Protein AF-C5KI88-F1 (afdb_monomer_lite)

pLDDT: mean 73.85, std 13.36, range [41.59, 95.0]

Radius of gyration: 27.47 Å; chains: 1; bounding box: 45×28×92 Å

InterPro domains:
  IPR013525 ABC-2 type transporter, transmembrane domain [PF01061] (1-46)

Sequence (119 aa):
MPLILVPQMIFSGLFTPISEIPVWLRWLQYLSFLKYTGSLAYFNEFGFDMTLLNEANDIHADLVGLYIGVLLAMLIILRILATVILKRKARAVSPQNLDCHSSLVTVTKQTLCSTTMVW

Foldseek 3Di:
DCPVVVVLVVLLCPVPQLVPDDPVCSVVSLLRLSVLVVLLVCCVPVNPPPVVVCVVRVRDPVCNVVSVVSSVVSVVVVVVVVVVVVVVVCVVVPVVVVVVVVVVVVVVVVVVVVVVVPD

Organism: Perkinsus marinus (strain ATCC 50983 / TXsc) (NCBI:txid423536)

Structure (mmCIF, N/CA/C/O backbone):
data_AF-C5KI88-F1
#
_entry.id   AF-C5KI88-F1
#
loop_
_atom_site.group_PDB
_atom_site.id
_atom_site.type_symbol
_atom_site.label_atom_id
_atom_site.label_alt_id
_atom_site.label_comp_id
_atom_site.label_asym_id
_atom_site.label_entity_id
_atom_site.label_seq_id
_atom_site.pdbx_PDB_ins_code
_atom_site.Cartn_x
_atom_site.Cartn_y
_atom_site.Cartn_z
_atom_site.occupancy
_atom_site.B_iso_or_equiv
_atom_site.auth_seq_id
_atom_site.auth_comp_id
_atom_site.auth_asym_id
_atom_site.auth_atom_id
_atom_site.pdbx_PDB_model_num
ATOM 1 N N . MET A 1 1 ? -2.340 -17.881 12.336 1.00 60.91 1 MET A N 1
ATOM 2 C CA . MET A 1 1 ? -1.276 -16.859 12.224 1.00 60.91 1 MET A CA 1
ATOM 3 C C . MET A 1 1 ? -0.434 -16.909 10.930 1.00 60.91 1 MET A C 1
ATOM 5 O O . MET A 1 1 ? 0.260 -15.928 10.724 1.00 60.91 1 MET A O 1
ATOM 9 N N . PRO A 1 2 ? -0.539 -17.891 9.998 1.00 71.38 2 PRO A N 1
ATOM 10 C CA . PRO A 1 2 ? 0.017 -17.729 8.634 1.00 71.38 2 PRO A CA 1
ATOM 11 C C . PRO A 1 2 ? -1.042 -17.448 7.550 1.00 71.38 2 PRO A C 1
ATOM 13 O O . PRO A 1 2 ? -0.719 -16.970 6.468 1.00 71.38 2 PRO A O 1
ATOM 16 N N . LEU A 1 3 ? -2.322 -17.701 7.846 1.00 80.75 3 LEU A N 1
ATOM 17 C CA . LEU A 1 3 ? -3.400 -17.674 6.851 1.00 80.75 3 LEU A CA 1
ATOM 18 C C . LEU A 1 3 ? -3.629 -16.294 6.209 1.00 80.75 3 LEU A C 1
ATOM 20 O O . LEU A 1 3 ? -4.166 -16.220 5.115 1.00 80.75 3 LEU A O 1
ATOM 24 N N . ILE A 1 4 ? -3.204 -15.209 6.868 1.00 79.88 4 ILE A N 1
ATOM 25 C CA . ILE A 1 4 ? -3.358 -13.832 6.367 1.00 79.88 4 ILE A CA 1
ATOM 26 C C . ILE A 1 4 ? -2.242 -13.447 5.383 1.00 79.88 4 ILE A C 1
ATOM 28 O O . ILE A 1 4 ? -2.407 -12.527 4.588 1.00 79.88 4 ILE A O 1
ATOM 32 N N . LEU A 1 5 ? -1.110 -14.159 5.429 1.00 80.19 5 LEU A N 1
ATOM 33 C CA . LEU A 1 5 ? 0.055 -13.884 4.589 1.00 80.19 5 LEU A CA 1
ATOM 34 C C . LEU A 1 5 ? -0.131 -14.444 3.174 1.00 80.19 5 LEU A C 1
ATOM 36 O O . LEU A 1 5 ? 0.326 -13.855 2.202 1.00 80.19 5 LEU A O 1
ATOM 40 N N . VAL A 1 6 ? -0.848 -15.565 3.062 1.00 84.75 6 VAL A N 1
ATOM 41 C CA . VAL A 1 6 ? -1.164 -16.222 1.786 1.00 84.75 6 VAL A CA 1
ATOM 42 C C . VAL A 1 6 ? -1.915 -15.285 0.829 1.00 84.75 6 VAL A C 1
ATOM 44 O O . VAL A 1 6 ? -1.415 -15.060 -0.273 1.00 84.75 6 VAL A O 1
ATOM 47 N N . PRO A 1 7 ? -3.050 -14.663 1.213 1.00 79.81 7 PRO A N 1
ATOM 48 C CA . PRO A 1 7 ? -3.716 -13.709 0.334 1.00 79.81 7 PRO A CA 1
ATOM 49 C C . PRO A 1 7 ? -2.848 -12.469 0.072 1.00 79.81 7 PRO A C 1
ATOM 51 O O . PRO A 1 7 ? -2.816 -11.993 -1.057 1.00 79.81 7 PRO A O 1
ATOM 54 N N . GLN A 1 8 ? -2.077 -11.981 1.055 1.00 85.38 8 GLN A N 1
ATOM 55 C CA . GLN A 1 8 ? -1.137 -10.863 0.854 1.00 85.38 8 GLN A CA 1
ATOM 56 C C . GLN A 1 8 ? -0.115 -11.137 -0.265 1.00 85.38 8 GLN A C 1
ATOM 58 O O . GLN A 1 8 ? 0.152 -10.242 -1.068 1.00 85.38 8 GLN A O 1
ATOM 63 N N . MET A 1 9 ? 0.411 -12.365 -0.347 1.00 83.31 9 MET A N 1
ATOM 64 C CA . MET A 1 9 ? 1.367 -12.783 -1.379 1.00 83.31 9 MET A CA 1
ATOM 65 C C . MET A 1 9 ? 0.717 -12.903 -2.760 1.00 83.31 9 MET A C 1
ATOM 67 O O . MET A 1 9 ? 1.283 -12.417 -3.735 1.00 83.31 9 MET A O 1
ATOM 71 N N . ILE A 1 10 ? -0.482 -13.483 -2.857 1.00 83.38 10 ILE A N 1
ATOM 72 C CA . ILE A 1 10 ? -1.196 -13.632 -4.139 1.00 83.38 10 ILE A CA 1
ATOM 73 C C . ILE A 1 10 ? -1.576 -12.258 -4.713 1.00 83.38 10 ILE A C 1
ATOM 75 O O . ILE A 1 10 ? -1.358 -11.994 -5.891 1.00 83.38 10 ILE A O 1
ATOM 79 N N . PHE A 1 11 ? -2.061 -11.341 -3.870 1.00 79.81 11 PHE A N 1
ATOM 80 C CA . PHE A 1 11 ? -2.441 -9.984 -4.287 1.00 79.81 11 PHE A CA 1
ATOM 81 C C . PHE A 1 11 ? -1.262 -9.018 -4.454 1.00 79.81 11 PHE A C 1
ATOM 83 O O . PHE A 1 11 ? -1.473 -7.856 -4.796 1.00 79.81 11 PHE A O 1
ATOM 90 N N . SER A 1 12 ? -0.025 -9.467 -4.224 1.00 79.88 12 SER A N 1
ATOM 91 C CA . SER A 1 12 ? 1.162 -8.631 -4.434 1.00 79.88 12 SER A CA 1
ATOM 92 C C . SER A 1 12 ? 1.471 -8.374 -5.914 1.00 79.88 12 SER A C 1
ATOM 94 O O . SER A 1 12 ? 2.244 -7.473 -6.220 1.00 79.88 12 SER A O 1
ATOM 96 N N . GLY A 1 13 ? 0.873 -9.148 -6.828 1.00 75.38 13 GLY A N 1
ATOM 97 C CA . GLY A 1 13 ? 1.194 -9.114 -8.258 1.00 75.38 13 GLY A CA 1
ATOM 98 C C . GLY A 1 13 ? 2.466 -9.886 -8.626 1.00 75.38 13 GLY A C 1
ATOM 99 O O . GLY A 1 13 ? 2.825 -9.924 -9.794 1.00 75.38 13 GLY A O 1
ATOM 100 N N . LEU A 1 14 ? 3.127 -10.533 -7.653 1.00 74.50 14 LEU A N 1
ATOM 101 C CA . LEU A 1 14 ? 4.353 -11.311 -7.875 1.00 74.50 14 LEU A CA 1
ATOM 102 C C . LEU A 1 14 ? 4.103 -12.624 -8.644 1.00 74.50 14 LEU A C 1
ATOM 104 O O . LEU A 1 14 ? 4.962 -13.066 -9.397 1.00 74.50 14 LEU A O 1
ATOM 108 N N . PHE A 1 15 ? 2.942 -13.260 -8.443 1.00 75.00 15 PHE A N 1
ATOM 109 C CA . PHE A 1 15 ? 2.604 -14.563 -9.045 1.00 75.00 15 PHE A CA 1
ATOM 110 C C . PHE A 1 15 ? 1.603 -14.476 -10.203 1.00 75.00 15 PHE A C 1
ATOM 112 O O . PHE A 1 15 ? 1.508 -15.406 -10.999 1.00 75.00 15 PHE A O 1
ATOM 119 N N . THR A 1 16 ? 0.827 -13.395 -10.288 1.00 71.56 16 THR A N 1
ATOM 120 C CA . THR A 1 16 ? -0.196 -13.208 -11.323 1.00 71.56 16 THR A CA 1
ATOM 121 C C . THR A 1 16 ? -0.201 -11.743 -11.746 1.00 71.56 16 THR A C 1
ATOM 123 O O . THR A 1 16 ? -0.304 -10.877 -10.869 1.00 71.56 16 THR A O 1
ATOM 126 N N . PRO A 1 17 ? -0.095 -11.447 -13.054 1.00 71.75 17 PRO A N 1
ATOM 127 C CA . PRO A 1 17 ? -0.129 -10.077 -13.539 1.00 71.75 17 PRO A CA 1
ATOM 128 C C . PRO A 1 17 ? -1.464 -9.410 -13.187 1.00 71.75 17 PRO A C 1
ATOM 130 O O . PRO A 1 17 ? -2.536 -10.015 -13.236 1.00 71.75 17 PRO A O 1
ATOM 133 N N . ILE A 1 18 ? -1.397 -8.127 -12.828 1.00 69.50 18 ILE A N 1
ATOM 134 C CA . ILE A 1 18 ? -2.533 -7.334 -12.323 1.00 69.50 18 ILE A CA 1
ATOM 135 C C . ILE A 1 18 ? -3.676 -7.242 -13.355 1.00 69.50 18 ILE A C 1
ATOM 137 O O . ILE A 1 18 ? -4.848 -7.076 -12.999 1.00 69.50 18 ILE A O 1
ATOM 141 N N . SER A 1 19 ? -3.341 -7.387 -14.638 1.00 73.94 19 SER A N 1
ATOM 142 C CA . SER A 1 19 ? -4.269 -7.395 -15.768 1.00 73.94 19 SER A CA 1
ATOM 143 C C . SER A 1 19 ? -5.240 -8.579 -15.753 1.00 73.94 19 SER A C 1
ATOM 145 O O . SER A 1 19 ? -6.387 -8.406 -16.164 1.00 73.94 19 SER A O 1
ATOM 147 N N . GLU A 1 20 ? -4.836 -9.738 -15.226 1.00 77.00 20 GLU A N 1
ATOM 148 C CA . GLU A 1 20 ? -5.661 -10.956 -15.196 1.00 77.00 20 GLU A CA 1
ATOM 149 C C . GLU A 1 20 ? -6.601 -11.030 -13.982 1.00 77.00 20 GLU A C 1
ATOM 151 O O . GLU A 1 20 ? -7.504 -11.866 -13.928 1.00 77.00 20 GLU A O 1
ATOM 156 N N . ILE A 1 21 ? -6.442 -10.128 -13.006 1.00 80.44 21 ILE A N 1
ATOM 157 C CA . ILE A 1 21 ? -7.287 -10.096 -11.810 1.00 80.44 21 ILE A CA 1
ATOM 158 C C . ILE A 1 21 ? -8.640 -9.445 -12.157 1.00 80.44 21 ILE A C 1
ATOM 160 O O . ILE A 1 21 ? -8.666 -8.299 -12.635 1.00 80.44 21 ILE A O 1
ATOM 164 N N . PRO A 1 22 ? -9.778 -10.114 -11.876 1.00 82.62 22 PRO A N 1
ATOM 165 C CA . PRO A 1 22 ? -11.105 -9.577 -12.158 1.00 82.62 22 PRO A CA 1
ATOM 166 C C . PRO A 1 22 ? -11.352 -8.268 -11.396 1.00 82.62 22 PRO A C 1
ATOM 168 O O . PRO A 1 22 ? -10.957 -8.114 -10.238 1.00 82.62 22 PRO A O 1
ATOM 171 N N . VAL A 1 23 ? -12.056 -7.325 -12.033 1.00 82.62 23 VAL A N 1
ATOM 172 C CA . VAL A 1 23 ? -12.234 -5.931 -11.565 1.00 82.62 23 VAL A CA 1
ATOM 173 C C . VAL A 1 23 ? -12.754 -5.842 -10.122 1.00 82.62 23 VAL A C 1
ATOM 175 O O . VAL A 1 23 ? -12.340 -4.977 -9.355 1.00 82.62 23 VAL A O 1
ATOM 178 N N . TRP A 1 24 ? -13.591 -6.797 -9.718 1.00 84.38 24 TRP A N 1
ATOM 179 C CA . TRP A 1 24 ? -14.203 -6.885 -8.390 1.00 84.38 24 TRP A CA 1
ATOM 180 C C . TRP A 1 24 ? -13.208 -7.217 -7.270 1.00 84.38 24 TRP A C 1
ATOM 182 O O . TRP A 1 24 ? -13.459 -6.891 -6.116 1.00 84.38 24 TRP A O 1
ATOM 192 N N . LEU A 1 25 ? -12.080 -7.858 -7.588 1.00 80.44 25 LEU A N 1
ATOM 193 C CA . LEU A 1 25 ? -11.005 -8.196 -6.644 1.00 80.44 25 LEU A CA 1
ATOM 194 C C . LEU A 1 25 ? -9.814 -7.238 -6.744 1.00 80.44 25 LEU A C 1
ATOM 196 O O . LEU A 1 25 ? -8.954 -7.232 -5.866 1.00 80.44 25 LEU A O 1
ATOM 200 N N . ARG A 1 26 ? -9.788 -6.380 -7.770 1.00 79.69 26 ARG A N 1
ATOM 201 C CA . ARG A 1 26 ? -8.685 -5.454 -8.046 1.00 79.69 26 ARG A CA 1
ATOM 202 C C . ARG A 1 26 ? -8.430 -4.469 -6.907 1.00 79.69 26 ARG A C 1
ATOM 204 O O . ARG A 1 26 ? -7.287 -4.144 -6.630 1.00 79.69 26 ARG A O 1
ATOM 211 N N . TRP A 1 27 ? -9.462 -4.041 -6.182 1.00 81.69 27 TRP A N 1
ATOM 212 C CA . TRP A 1 27 ? -9.303 -3.163 -5.014 1.00 81.69 27 TRP A CA 1
ATOM 213 C C . TRP A 1 27 ? -8.478 -3.792 -3.876 1.00 81.69 27 TRP A C 1
ATOM 215 O O . TRP A 1 27 ? -7.766 -3.087 -3.162 1.00 81.69 27 TRP A O 1
ATOM 225 N N . LEU A 1 28 ? -8.524 -5.119 -3.729 1.00 80.38 28 LEU A N 1
ATOM 226 C CA . LEU A 1 28 ? -7.834 -5.833 -2.657 1.00 80.38 28 LEU A CA 1
ATOM 227 C C . LEU A 1 28 ? -6.310 -5.835 -2.852 1.00 80.38 28 LEU A C 1
ATOM 229 O O . LEU A 1 28 ? -5.561 -5.956 -1.884 1.00 80.38 28 LEU A O 1
ATOM 233 N N . GLN A 1 29 ? -5.844 -5.602 -4.083 1.00 76.88 29 GLN A N 1
ATOM 234 C CA . GLN A 1 29 ? -4.425 -5.423 -4.394 1.00 76.88 29 GLN A CA 1
ATOM 235 C C . GLN A 1 29 ? -3.821 -4.204 -3.679 1.00 76.88 29 GLN A C 1
ATOM 237 O O . GLN A 1 29 ? -2.645 -4.214 -3.328 1.00 76.88 29 GLN A O 1
ATOM 242 N N . TYR A 1 30 ? -4.621 -3.158 -3.432 1.00 78.44 30 TYR A N 1
ATOM 243 C CA . TYR A 1 30 ? -4.165 -1.943 -2.753 1.00 78.44 30 TYR A CA 1
ATOM 244 C C . TYR A 1 30 ? -4.028 -2.144 -1.237 1.00 78.44 30 TYR A C 1
ATOM 246 O O . TYR A 1 30 ? -3.420 -1.328 -0.555 1.00 78.44 30 TYR A O 1
ATOM 254 N N . LEU A 1 31 ? -4.557 -3.248 -0.700 1.00 82.06 31 LEU A N 1
ATOM 255 C CA . LEU A 1 31 ? -4.389 -3.635 0.701 1.00 82.06 31 LEU A CA 1
ATOM 256 C C . LEU A 1 31 ? -3.081 -4.420 0.935 1.00 82.06 31 LEU A C 1
ATOM 258 O O . LEU A 1 31 ? -2.651 -4.601 2.077 1.00 82.06 31 LEU A O 1
ATOM 262 N N . SER A 1 32 ? -2.439 -4.916 -0.128 1.00 84.25 32 SER A N 1
ATOM 263 C CA . SER A 1 32 ? -1.177 -5.654 -0.027 1.00 84.25 32 SER A CA 1
ATOM 264 C C . SER A 1 32 ? 0.003 -4.690 0.070 1.00 84.25 32 SER A C 1
ATOM 266 O O . SER A 1 32 ? 0.296 -3.965 -0.880 1.00 84.25 32 SER A O 1
ATOM 268 N N . PHE A 1 33 ? 0.724 -4.686 1.201 1.00 83.75 33 PHE A N 1
ATOM 269 C CA . PHE A 1 33 ? 1.932 -3.849 1.315 1.00 83.75 33 PHE A CA 1
ATOM 270 C C . PHE A 1 33 ? 3.032 -4.369 0.389 1.00 83.75 33 PHE A C 1
ATOM 272 O O . PHE A 1 33 ? 3.796 -3.583 -0.162 1.00 83.75 33 PHE A O 1
ATOM 279 N N . LEU A 1 34 ? 3.058 -5.688 0.174 1.00 84.50 34 LEU A N 1
ATOM 280 C CA . LEU A 1 34 ? 4.011 -6.376 -0.688 1.00 84.50 34 LEU A CA 1
ATOM 281 C C . LEU A 1 34 ? 3.979 -5.855 -2.127 1.00 84.50 34 LEU A C 1
ATOM 283 O O . LEU A 1 34 ? 5.041 -5.731 -2.727 1.00 84.50 34 LEU A O 1
ATOM 287 N N . LYS A 1 35 ? 2.806 -5.478 -2.654 1.00 84.88 35 LYS A N 1
ATOM 288 C CA . LYS A 1 35 ? 2.684 -4.864 -3.989 1.00 84.88 35 LYS A CA 1
ATOM 289 C C . LYS A 1 35 ? 3.509 -3.576 -4.092 1.00 84.88 35 LYS A C 1
ATOM 291 O O . LYS A 1 35 ? 4.283 -3.388 -5.032 1.00 84.88 35 LYS A O 1
ATOM 296 N N . TYR A 1 36 ? 3.372 -2.696 -3.101 1.00 85.88 36 TYR A N 1
ATOM 297 C CA . TYR A 1 36 ? 4.095 -1.423 -3.061 1.00 85.88 36 TYR A CA 1
ATOM 298 C C . TYR A 1 36 ? 5.581 -1.612 -2.755 1.00 85.88 36 TYR A C 1
ATOM 300 O O . TYR A 1 36 ? 6.421 -0.965 -3.372 1.00 85.88 36 TYR A O 1
ATOM 308 N N . THR A 1 37 ? 5.919 -2.527 -1.843 1.00 85.56 37 THR A N 1
ATOM 309 C CA . THR A 1 37 ? 7.315 -2.842 -1.514 1.00 85.56 37 THR A CA 1
ATOM 310 C C . THR A 1 37 ? 8.052 -3.466 -2.694 1.00 85.56 37 THR A C 1
ATOM 312 O O . THR A 1 37 ? 9.177 -3.065 -2.957 1.00 85.56 37 THR A O 1
ATOM 315 N N . GLY A 1 38 ? 7.436 -4.399 -3.425 1.00 83.62 38 GLY A N 1
ATOM 316 C CA . GLY A 1 38 ? 8.039 -5.018 -4.609 1.00 83.62 38 GLY A CA 1
ATOM 317 C C . GLY A 1 38 ? 8.324 -3.996 -5.708 1.00 83.62 38 GLY A C 1
ATOM 318 O O . GLY A 1 38 ? 9.422 -3.973 -6.253 1.00 83.62 38 GLY A O 1
ATOM 319 N N . SER A 1 39 ? 7.380 -3.080 -5.944 1.00 80.06 39 SER A N 1
ATOM 320 C CA . SER A 1 39 ? 7.560 -1.973 -6.895 1.00 80.06 39 SER A CA 1
ATOM 321 C C . SER A 1 39 ? 8.703 -1.035 -6.475 1.00 80.06 39 SER A C 1
ATOM 323 O O . SER A 1 39 ? 9.490 -0.597 -7.306 1.00 80.06 39 SER A O 1
ATOM 325 N N . LEU A 1 40 ? 8.833 -0.750 -5.175 1.00 84.69 40 LEU A N 1
ATOM 326 C CA . LEU A 1 40 ? 9.901 0.103 -4.644 1.00 84.69 40 LEU A CA 1
ATOM 327 C C . LEU A 1 40 ? 11.276 -0.583 -4.666 1.00 84.69 40 LEU A C 1
ATOM 329 O O . LEU A 1 40 ? 12.267 0.048 -5.017 1.00 84.69 40 LEU A O 1
ATOM 333 N N . ALA A 1 41 ? 11.338 -1.868 -4.311 1.00 84.62 41 ALA A N 1
ATOM 334 C CA . ALA A 1 41 ? 12.560 -2.668 -4.365 1.00 84.62 41 ALA A CA 1
ATOM 335 C C . ALA A 1 41 ? 13.068 -2.803 -5.805 1.00 84.62 41 ALA A C 1
ATOM 337 O O . ALA A 1 41 ? 14.269 -2.720 -6.044 1.00 84.62 41 ALA A O 1
ATOM 338 N N . TYR A 1 42 ? 12.147 -2.929 -6.761 1.00 79.62 42 TYR A N 1
ATOM 339 C CA . TYR A 1 42 ? 12.463 -2.904 -8.181 1.00 79.62 42 TYR A CA 1
ATOM 340 C C . TYR A 1 42 ? 13.128 -1.581 -8.594 1.00 79.62 42 TYR A C 1
ATOM 342 O O . TYR A 1 42 ? 14.202 -1.604 -9.188 1.00 79.62 42 TYR A O 1
ATOM 350 N N . PHE A 1 43 ? 12.570 -0.427 -8.210 1.00 80.31 43 PHE A N 1
ATOM 351 C CA . PHE A 1 43 ? 13.214 0.869 -8.474 1.00 80.31 43 PHE A CA 1
ATOM 352 C C . PHE A 1 43 ? 14.566 1.033 -7.780 1.00 80.31 43 PHE A C 1
ATOM 354 O O . PHE A 1 43 ? 15.463 1.664 -8.334 1.00 80.31 43 PHE A O 1
ATOM 361 N N . ASN A 1 44 ? 14.715 0.483 -6.575 1.00 84.31 44 ASN A N 1
ATOM 362 C CA . ASN A 1 44 ? 15.975 0.537 -5.843 1.00 84.31 44 ASN A CA 1
ATOM 363 C C . ASN A 1 44 ? 17.094 -0.238 -6.556 1.00 84.31 44 ASN A C 1
ATOM 365 O O . ASN A 1 44 ? 18.243 0.184 -6.499 1.00 84.31 44 ASN A O 1
ATOM 369 N N . GLU A 1 45 ? 16.764 -1.356 -7.205 1.00 82.56 45 GLU A N 1
ATOM 370 C CA . GLU A 1 45 ? 17.741 -2.214 -7.882 1.00 82.56 45 GLU A CA 1
ATOM 371 C C . GLU A 1 45 ? 18.021 -1.768 -9.324 1.00 82.56 45 GLU A C 1
ATOM 373 O O . GLU A 1 45 ? 19.172 -1.668 -9.738 1.00 82.56 45 GLU A O 1
ATOM 378 N N . PHE A 1 46 ? 16.972 -1.476 -10.096 1.00 80.50 46 PHE A N 1
ATOM 379 C CA . PHE A 1 46 ? 17.079 -1.212 -11.537 1.00 80.50 46 PHE A CA 1
ATOM 380 C C . PHE A 1 46 ? 17.148 0.279 -11.892 1.00 80.50 46 PHE A C 1
ATOM 382 O O . PHE A 1 46 ? 17.379 0.630 -13.050 1.00 80.50 46 PHE A O 1
ATOM 389 N N . GLY A 1 47 ? 16.972 1.165 -10.910 1.00 72.88 47 GLY A N 1
ATOM 390 C CA . GLY A 1 47 ? 16.947 2.607 -11.122 1.00 72.88 47 GLY A CA 1
ATOM 391 C C . GLY A 1 47 ? 15.740 3.079 -11.941 1.00 72.88 47 GLY A C 1
ATOM 392 O O . GLY A 1 47 ? 14.833 2.323 -12.288 1.00 72.88 47 GLY A O 1
ATOM 393 N N . PHE A 1 48 ? 15.714 4.376 -12.244 1.00 73.06 48 PHE A N 1
ATOM 394 C CA . PHE A 1 48 ? 14.601 5.019 -12.956 1.00 73.06 48 PHE A CA 1
ATOM 395 C C . PHE A 1 48 ? 14.690 4.909 -14.489 1.00 73.06 48 PHE A C 1
ATOM 397 O O . PHE A 1 48 ? 13.755 5.303 -15.180 1.00 73.06 48 PHE A O 1
ATOM 404 N N . ASP A 1 49 ? 15.795 4.376 -15.018 1.00 71.00 49 ASP A N 1
ATOM 405 C CA . ASP A 1 49 ? 16.163 4.459 -16.441 1.00 71.00 49 ASP A CA 1
ATOM 406 C C . ASP A 1 49 ? 15.501 3.368 -17.315 1.00 71.00 49 ASP A C 1
ATOM 408 O O . ASP A 1 49 ? 15.456 3.450 -18.540 1.00 71.00 49 ASP A O 1
ATOM 412 N N . MET A 1 50 ? 14.920 2.336 -16.692 1.00 68.69 50 MET A N 1
ATOM 413 C CA . MET A 1 50 ? 14.347 1.175 -17.387 1.00 68.69 50 MET A CA 1
ATOM 414 C C . MET A 1 50 ? 12.877 1.391 -17.784 1.00 68.69 50 MET A C 1
ATOM 416 O O . MET A 1 50 ? 11.968 0.721 -17.289 1.00 68.69 50 MET A O 1
ATOM 420 N N . THR A 1 51 ? 12.637 2.324 -18.708 1.00 71.19 51 THR A N 1
ATOM 421 C CA . THR A 1 51 ? 11.291 2.720 -19.174 1.00 71.19 51 THR A CA 1
ATOM 422 C C . THR A 1 51 ? 10.501 1.581 -19.828 1.00 71.19 51 THR A C 1
ATOM 424 O O . THR A 1 51 ? 9.312 1.442 -19.557 1.00 71.19 51 THR A O 1
ATOM 427 N N . LEU A 1 52 ? 11.162 0.713 -20.602 1.00 71.88 52 LEU A N 1
ATOM 428 C CA . LEU A 1 52 ? 10.533 -0.426 -21.291 1.00 71.88 52 LEU A CA 1
ATOM 429 C C . LEU A 1 52 ? 9.949 -1.443 -20.292 1.00 71.88 52 LEU A C 1
ATOM 431 O O . LEU A 1 52 ? 8.839 -1.944 -20.459 1.00 71.88 52 LEU A O 1
ATOM 435 N N . LEU A 1 53 ? 10.672 -1.713 -19.205 1.00 68.19 53 LEU A N 1
ATOM 436 C CA . LEU A 1 53 ? 10.218 -2.637 -18.164 1.00 68.19 53 LEU A CA 1
ATOM 437 C C . LEU A 1 53 ? 9.184 -1.995 -17.227 1.00 68.19 53 LEU A C 1
ATOM 439 O O . LEU A 1 53 ? 8.311 -2.693 -16.713 1.00 68.19 53 LEU A O 1
ATOM 443 N N . ASN A 1 54 ? 9.254 -0.675 -17.031 1.00 69.12 54 ASN A N 1
ATOM 444 C CA . ASN A 1 54 ? 8.252 0.083 -16.279 1.00 69.12 54 ASN A CA 1
ATOM 445 C C . ASN A 1 54 ? 6.896 0.098 -16.994 1.00 69.12 54 ASN A C 1
ATOM 447 O O . ASN A 1 54 ? 5.866 -0.040 -16.339 1.00 69.12 54 ASN A O 1
ATOM 451 N N . GLU A 1 55 ? 6.898 0.217 -18.323 1.00 70.62 55 GLU A N 1
ATOM 452 C CA . GLU A 1 55 ? 5.690 0.137 -19.148 1.00 70.62 55 GLU A CA 1
ATOM 453 C C . GLU A 1 55 ? 5.110 -1.284 -19.156 1.00 70.62 55 GLU A C 1
ATOM 455 O O . GLU A 1 55 ? 3.905 -1.464 -18.999 1.00 70.62 55 GLU A O 1
ATOM 460 N N . ALA A 1 56 ? 5.968 -2.307 -19.226 1.00 69.19 56 ALA A N 1
ATOM 461 C CA . ALA A 1 56 ? 5.535 -3.702 -19.161 1.00 69.19 56 ALA A CA 1
ATOM 462 C C . ALA A 1 56 ? 4.927 -4.099 -17.798 1.00 69.19 56 ALA A C 1
ATOM 464 O O . ALA A 1 56 ? 4.055 -4.965 -17.753 1.00 69.19 56 ALA A O 1
ATOM 465 N N . ASN A 1 57 ? 5.370 -3.480 -16.697 1.00 65.50 57 ASN A N 1
ATOM 466 C CA . ASN A 1 57 ? 4.909 -3.791 -15.337 1.00 65.50 57 ASN A CA 1
ATOM 467 C C . ASN A 1 57 ? 3.940 -2.752 -14.733 1.00 65.50 57 ASN A C 1
ATOM 469 O O . ASN A 1 57 ? 3.601 -2.874 -13.554 1.00 65.50 57 ASN A O 1
ATOM 473 N N . ASP A 1 58 ? 3.475 -1.758 -15.503 1.00 69.62 58 ASP A N 1
ATOM 474 C CA . ASP A 1 58 ? 2.566 -0.686 -15.043 1.00 69.62 58 ASP A CA 1
ATOM 475 C C . ASP A 1 58 ? 3.101 0.069 -13.801 1.00 69.62 58 ASP A C 1
ATOM 477 O O . ASP A 1 58 ? 2.377 0.377 -12.851 1.00 69.62 58 ASP A O 1
ATOM 481 N N . ILE A 1 59 ? 4.417 0.326 -13.764 1.00 71.44 59 ILE A N 1
ATOM 482 C CA . ILE A 1 59 ? 5.088 0.958 -12.620 1.00 71.44 59 ILE A CA 1
ATOM 483 C C . ILE A 1 59 ? 5.502 2.392 -12.967 1.00 71.44 59 ILE A C 1
ATOM 485 O O . ILE A 1 59 ? 6.511 2.638 -13.625 1.00 71.44 59 ILE A O 1
ATOM 489 N N . HIS A 1 60 ? 4.748 3.374 -12.467 1.00 70.12 60 HIS A N 1
ATOM 490 C CA . HIS A 1 60 ? 5.064 4.792 -12.669 1.00 70.12 60 HIS A CA 1
ATOM 491 C C . HIS A 1 60 ? 6.154 5.308 -11.711 1.00 70.12 60 HIS A C 1
ATOM 493 O O . HIS A 1 60 ? 5.950 5.367 -10.497 1.00 70.12 60 HIS A O 1
ATOM 499 N N . ALA A 1 61 ? 7.286 5.738 -12.279 1.00 67.19 61 ALA A N 1
ATOM 500 C CA . ALA A 1 61 ? 8.440 6.312 -11.574 1.00 67.19 61 ALA A CA 1
ATOM 501 C C . ALA A 1 61 ? 8.146 7.652 -10.872 1.00 67.19 61 ALA A C 1
ATOM 503 O O . ALA A 1 61 ? 8.670 7.922 -9.794 1.00 67.19 61 ALA A O 1
ATOM 504 N N . ASP A 1 62 ? 7.269 8.472 -11.448 1.00 70.38 62 ASP A N 1
ATOM 505 C CA . ASP A 1 62 ? 6.937 9.810 -10.932 1.00 70.38 62 ASP A CA 1
ATOM 506 C C . ASP A 1 62 ? 6.110 9.748 -9.624 1.00 70.38 62 ASP A C 1
ATOM 508 O O . ASP A 1 62 ? 6.044 10.686 -8.834 1.00 70.38 62 ASP A O 1
ATOM 512 N N . LEU A 1 63 ? 5.510 8.586 -9.336 1.00 77.00 63 LEU A N 1
ATOM 513 C CA . LEU A 1 63 ? 4.658 8.355 -8.165 1.00 77.00 63 LEU A CA 1
ATOM 514 C C . LEU A 1 63 ? 5.360 7.572 -7.044 1.00 77.00 63 LEU A C 1
ATOM 516 O O . LEU A 1 63 ? 4.711 7.166 -6.077 1.00 77.00 63 LEU A O 1
ATOM 520 N N . VAL A 1 64 ? 6.683 7.383 -7.103 1.00 80.44 64 VAL A N 1
ATOM 521 C CA . VAL A 1 64 ? 7.422 6.618 -6.078 1.00 80.44 64 VAL A CA 1
ATOM 522 C C . VAL A 1 64 ? 7.251 7.207 -4.674 1.00 80.44 64 VAL A C 1
ATOM 524 O O . VAL A 1 64 ? 7.066 6.462 -3.707 1.00 80.44 64 VAL A O 1
ATOM 527 N N . GLY A 1 65 ? 7.200 8.537 -4.553 1.00 83.38 65 GLY A N 1
ATOM 528 C CA . GLY A 1 65 ? 6.896 9.203 -3.282 1.00 83.38 65 GLY A CA 1
ATOM 529 C C . GLY A 1 65 ? 5.506 8.850 -2.736 1.00 83.38 65 GLY A C 1
ATOM 530 O O . GLY A 1 65 ? 5.342 8.642 -1.531 1.00 83.38 65 GLY A O 1
ATOM 531 N N . LEU A 1 66 ? 4.515 8.698 -3.618 1.00 84.19 66 LEU A N 1
ATOM 532 C CA . LEU A 1 66 ? 3.161 8.285 -3.250 1.00 84.19 66 LEU A CA 1
ATOM 533 C C . LEU A 1 66 ? 3.142 6.830 -2.765 1.00 84.19 66 LEU A C 1
ATOM 535 O O . LEU A 1 66 ? 2.484 6.536 -1.768 1.00 84.19 66 LEU A O 1
ATOM 539 N N . TYR A 1 67 ? 3.913 5.932 -3.388 1.00 83.31 67 TYR A N 1
ATOM 540 C CA . TYR A 1 67 ? 4.036 4.543 -2.928 1.00 83.31 67 TYR A CA 1
ATOM 541 C C . TYR A 1 67 ? 4.628 4.441 -1.519 1.00 83.31 67 TYR A C 1
ATOM 543 O O . TYR A 1 67 ? 4.096 3.7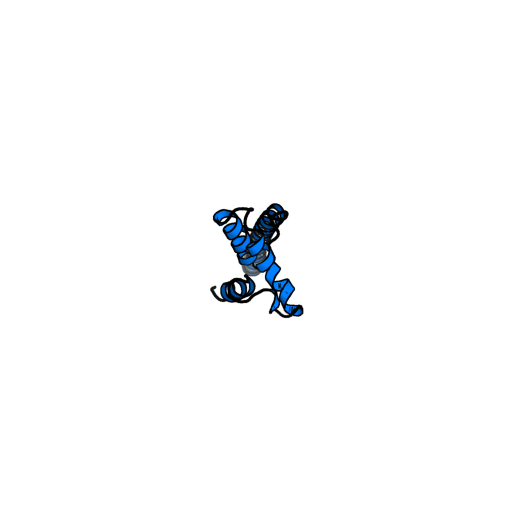05 -0.685 1.00 83.31 67 TYR A O 1
ATOM 551 N N . ILE A 1 68 ? 5.673 5.217 -1.220 1.00 87.25 68 ILE A N 1
ATOM 552 C CA . ILE A 1 68 ? 6.266 5.281 0.125 1.00 87.25 68 ILE A CA 1
ATOM 553 C C . ILE A 1 68 ? 5.250 5.836 1.135 1.00 87.25 68 ILE A C 1
ATOM 555 O O . ILE A 1 68 ? 5.085 5.275 2.222 1.00 87.25 68 ILE A O 1
ATOM 559 N N . GLY A 1 69 ? 4.525 6.897 0.768 1.00 90.38 69 GLY A N 1
ATOM 560 C CA . GLY A 1 69 ? 3.490 7.497 1.611 1.00 90.38 69 GLY A CA 1
ATOM 561 C C . GLY A 1 69 ? 2.363 6.521 1.962 1.00 90.38 69 GLY A C 1
ATOM 562 O O . GLY A 1 69 ? 1.998 6.392 3.131 1.00 90.38 69 GLY A O 1
ATOM 563 N N . VAL A 1 70 ? 1.851 5.779 0.975 1.00 88.06 70 VAL A N 1
ATOM 564 C CA . VAL A 1 70 ? 0.808 4.758 1.181 1.00 88.06 70 VAL A CA 1
ATOM 565 C C . VAL A 1 70 ? 1.313 3.619 2.068 1.00 88.06 70 VAL A C 1
ATOM 567 O O . VAL A 1 70 ? 0.588 3.167 2.956 1.00 88.06 70 VAL A O 1
ATOM 570 N N . LEU A 1 71 ? 2.563 3.186 1.891 1.00 87.94 71 LEU A N 1
ATOM 571 C CA . LEU A 1 71 ? 3.167 2.131 2.706 1.00 87.94 71 LEU A CA 1
ATOM 572 C C . LEU A 1 71 ? 3.257 2.546 4.183 1.00 87.94 71 LEU A C 1
ATOM 574 O O . LEU A 1 71 ? 2.853 1.784 5.068 1.00 87.94 71 LEU A O 1
ATOM 578 N N . LEU A 1 72 ? 3.707 3.774 4.458 1.00 91.19 72 LEU A N 1
ATOM 579 C CA . LEU A 1 72 ? 3.737 4.326 5.815 1.00 91.19 72 LEU A CA 1
ATOM 580 C C . LEU A 1 72 ? 2.331 4.474 6.404 1.00 91.19 72 LEU A C 1
ATOM 582 O O . LEU A 1 72 ? 2.097 4.062 7.542 1.00 91.19 72 LEU A O 1
ATOM 586 N N . ALA A 1 73 ? 1.383 5.004 5.628 1.00 90.94 73 ALA A N 1
ATOM 587 C CA . ALA A 1 73 ? -0.004 5.148 6.058 1.00 90.94 73 ALA A CA 1
ATOM 588 C C . ALA A 1 73 ? -0.616 3.792 6.444 1.00 90.94 73 ALA A C 1
ATOM 590 O O . ALA A 1 73 ? -1.222 3.661 7.509 1.00 90.94 73 ALA A O 1
ATOM 591 N N . MET A 1 74 ? -0.397 2.753 5.636 1.00 86.69 74 MET A N 1
ATOM 592 C CA . MET A 1 74 ? -0.909 1.413 5.911 1.00 86.69 74 MET A CA 1
ATOM 593 C C . MET A 1 74 ? -0.286 0.786 7.165 1.00 86.69 74 MET A C 1
ATOM 595 O O . MET A 1 74 ? -0.993 0.150 7.951 1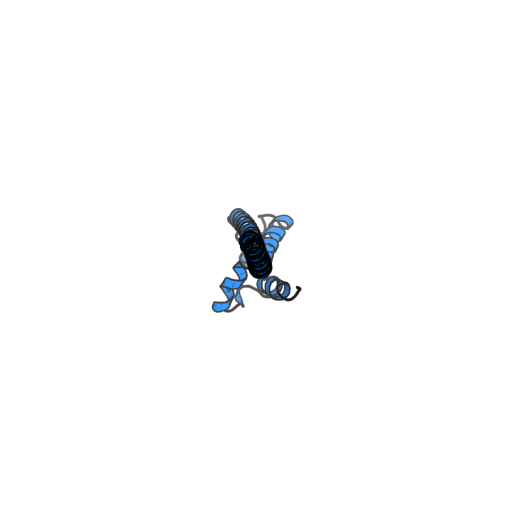.00 86.69 74 MET A O 1
ATOM 599 N N . LEU A 1 75 ? 1.009 1.007 7.412 1.00 88.75 75 LEU A N 1
ATOM 600 C CA . LEU A 1 75 ? 1.678 0.540 8.629 1.00 88.75 75 LEU A CA 1
ATOM 601 C C . LEU A 1 75 ? 1.108 1.216 9.882 1.00 88.75 75 LEU A C 1
ATOM 603 O O . LEU A 1 75 ? 0.858 0.548 10.889 1.00 88.75 75 LEU A O 1
ATOM 607 N N . ILE A 1 76 ? 0.852 2.522 9.811 1.00 93.38 76 ILE A N 1
ATOM 608 C CA . ILE A 1 76 ? 0.222 3.280 10.897 1.00 93.38 76 ILE A CA 1
ATOM 609 C C . ILE A 1 76 ? -1.188 2.742 11.166 1.00 93.38 76 ILE A C 1
ATOM 611 O O . ILE A 1 76 ? -1.523 2.447 12.315 1.00 93.38 76 ILE A O 1
ATOM 615 N N . ILE A 1 77 ? -1.992 2.531 10.120 1.00 91.69 77 ILE A N 1
ATOM 616 C CA . ILE A 1 77 ? -3.351 1.984 10.236 1.00 91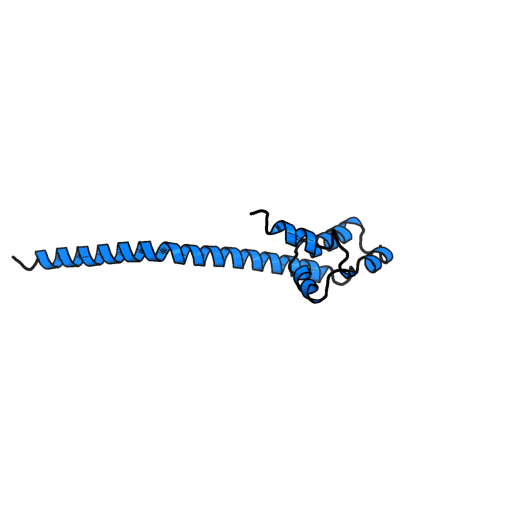.69 77 ILE A CA 1
ATOM 617 C C . ILE A 1 77 ? -3.331 0.603 10.901 1.00 91.69 77 ILE A C 1
ATOM 619 O O . ILE A 1 77 ? -4.087 0.373 11.846 1.00 91.69 77 ILE A O 1
ATOM 623 N N . LEU A 1 78 ? -2.440 -0.299 10.477 1.00 87.44 78 LEU A N 1
ATOM 624 C CA . LEU A 1 78 ? -2.304 -1.629 11.078 1.00 87.44 78 LEU A CA 1
ATOM 625 C C . LEU A 1 78 ? -1.967 -1.544 12.574 1.00 87.44 78 LEU A C 1
ATOM 627 O O . LEU A 1 78 ? -2.545 -2.266 13.388 1.00 87.44 78 LEU A O 1
ATOM 631 N N . ARG A 1 79 ? -1.048 -0.649 12.956 1.00 89.12 79 ARG A N 1
ATOM 632 C CA . ARG A 1 79 ? -0.629 -0.455 14.354 1.00 89.12 79 ARG A CA 1
ATOM 633 C C . ARG A 1 79 ? -1.750 0.116 15.216 1.00 89.12 79 ARG A C 1
ATOM 635 O O . ARG A 1 79 ? -1.959 -0.357 16.338 1.00 89.12 79 ARG A O 1
ATOM 642 N N . ILE A 1 80 ? -2.498 1.083 14.690 1.00 95.00 80 ILE A N 1
ATOM 643 C CA . ILE A 1 80 ? -3.678 1.636 15.359 1.00 95.00 80 ILE A CA 1
ATOM 644 C C . ILE A 1 80 ? -4.727 0.538 15.530 1.00 95.00 80 ILE A C 1
ATOM 646 O O . ILE A 1 80 ? -5.204 0.320 16.643 1.00 95.00 80 ILE A O 1
ATOM 650 N N . LEU A 1 81 ? -5.035 -0.208 14.468 1.00 90.19 81 LEU A N 1
ATOM 651 C CA . LEU A 1 81 ? -6.027 -1.278 14.490 1.00 90.19 81 LEU A CA 1
ATOM 652 C C . LEU A 1 81 ? -5.661 -2.376 15.497 1.00 90.19 81 LEU A C 1
ATOM 654 O O . LEU A 1 81 ? -6.502 -2.759 16.307 1.00 90.19 81 LEU A O 1
ATOM 658 N N . ALA A 1 82 ? -4.405 -2.828 15.517 1.00 88.38 82 ALA A N 1
ATOM 659 C CA . ALA A 1 82 ? -3.921 -3.806 16.490 1.00 88.38 82 ALA A CA 1
ATOM 660 C C . ALA A 1 82 ? -4.099 -3.301 17.929 1.00 88.38 82 ALA A C 1
ATOM 662 O O . ALA A 1 82 ? -4.655 -4.003 18.777 1.00 88.38 82 ALA A O 1
ATOM 663 N N . THR A 1 83 ? -3.703 -2.052 18.188 1.00 91.50 83 THR A N 1
ATOM 664 C CA . THR A 1 83 ? -3.850 -1.417 19.504 1.00 91.50 83 THR A CA 1
ATOM 665 C C . THR A 1 83 ? -5.322 -1.301 19.908 1.00 91.50 83 THR A C 1
ATOM 667 O O . THR A 1 83 ? -5.671 -1.56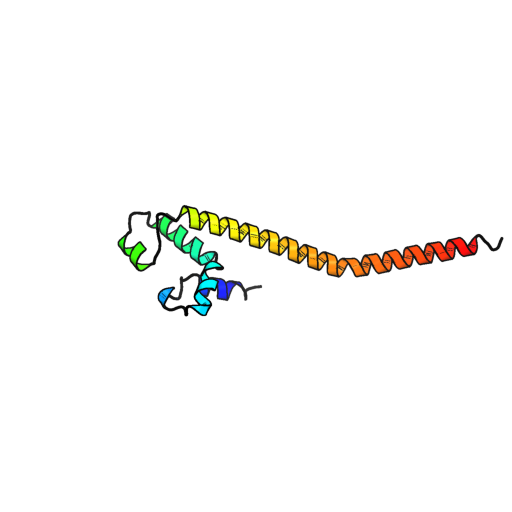4 21.057 1.00 91.50 83 THR A O 1
ATOM 670 N N . VAL A 1 84 ? -6.210 -0.954 18.973 1.00 92.44 84 VAL A N 1
ATOM 671 C CA . VAL A 1 84 ? -7.657 -0.854 19.207 1.00 92.44 84 VAL A CA 1
ATOM 672 C C . VAL A 1 84 ? -8.276 -2.224 19.480 1.00 92.44 84 VAL A C 1
ATOM 674 O O . VAL A 1 84 ? -9.049 -2.348 20.427 1.00 92.44 84 VAL A O 1
ATOM 677 N N . ILE A 1 85 ? -7.933 -3.260 18.711 1.00 89.12 85 ILE A N 1
ATOM 678 C CA . ILE A 1 85 ? -8.440 -4.628 18.908 1.00 89.12 85 ILE A CA 1
ATOM 679 C C . ILE A 1 85 ? -8.001 -5.169 20.272 1.00 89.12 85 ILE A C 1
ATOM 681 O O . ILE A 1 85 ? -8.830 -5.689 21.020 1.00 89.12 85 ILE A O 1
ATOM 685 N N . LEU A 1 86 ? -6.726 -4.990 20.634 1.00 83.31 86 LEU A N 1
ATOM 686 C CA . LEU A 1 86 ? -6.197 -5.387 21.941 1.00 83.31 86 LEU A CA 1
ATOM 687 C C . LEU A 1 86 ? -6.890 -4.628 23.075 1.00 83.31 86 LEU A C 1
ATOM 689 O O . LEU A 1 86 ? -7.333 -5.250 24.036 1.00 83.31 86 LEU A O 1
ATOM 693 N N . LYS A 1 87 ? -7.076 -3.308 22.942 1.00 83.19 87 LYS A N 1
ATOM 694 C CA . LYS A 1 87 ? -7.800 -2.498 23.936 1.00 83.19 87 LYS A CA 1
ATOM 695 C C . LYS A 1 87 ? -9.269 -2.903 24.066 1.00 83.19 87 LYS A C 1
ATOM 697 O O . LYS A 1 87 ? -9.777 -2.974 25.181 1.00 83.19 87 LYS A O 1
ATOM 702 N N . ARG A 1 88 ? -9.959 -3.189 22.957 1.00 81.94 88 ARG A N 1
ATOM 703 C CA . ARG A 1 88 ? -11.355 -3.663 22.959 1.00 81.94 88 ARG A CA 1
ATOM 704 C C . ARG A 1 88 ? -11.474 -5.025 23.636 1.00 81.94 88 ARG A C 1
ATOM 706 O O . ARG A 1 88 ? -12.355 -5.206 24.466 1.00 81.94 88 ARG A O 1
ATOM 713 N N . LYS A 1 89 ? -10.557 -5.953 23.346 1.00 78.31 89 LYS A N 1
ATOM 714 C CA . LYS A 1 89 ? -10.545 -7.289 23.955 1.00 78.31 89 LYS A CA 1
ATOM 715 C C . LYS A 1 89 ? -10.160 -7.250 25.436 1.00 78.31 89 LYS A C 1
ATOM 717 O O . LYS A 1 89 ? -10.809 -7.911 26.238 1.00 78.31 89 LYS A O 1
ATOM 722 N N . ALA A 1 90 ? -9.182 -6.428 25.819 1.00 79.06 90 ALA A N 1
ATOM 723 C CA . ALA A 1 90 ? -8.837 -6.194 27.221 1.00 79.06 90 ALA A CA 1
ATOM 724 C C . ALA A 1 90 ? -10.026 -5.608 27.999 1.00 79.06 90 ALA A C 1
ATOM 726 O O . ALA A 1 90 ? -10.313 -6.051 29.104 1.00 79.06 90 ALA A O 1
ATOM 727 N N . ARG A 1 91 ? -10.783 -4.683 27.391 1.00 65.94 91 ARG A N 1
ATOM 728 C CA . ARG A 1 91 ? -12.010 -4.124 27.979 1.00 65.94 91 ARG A CA 1
ATOM 729 C C . ARG A 1 91 ? -13.179 -5.108 28.013 1.00 65.94 91 ARG A C 1
ATOM 731 O O . ARG A 1 91 ? -14.053 -4.908 28.834 1.00 65.94 91 ARG A O 1
ATOM 738 N N . ALA A 1 92 ? -13.215 -6.124 27.152 1.00 63.03 92 ALA A N 1
ATOM 739 C CA . ALA A 1 92 ? -14.240 -7.172 27.172 1.00 63.03 92 ALA A CA 1
ATOM 740 C C . ALA A 1 92 ? -13.942 -8.284 28.195 1.00 63.03 92 ALA A C 1
ATOM 742 O O . ALA A 1 92 ? -14.867 -8.893 28.716 1.00 63.03 92 ALA A O 1
ATOM 743 N N . VAL A 1 93 ? -12.664 -8.526 28.508 1.00 65.81 93 VAL A N 1
ATOM 744 C CA . VAL A 1 93 ? -12.232 -9.493 29.537 1.00 65.81 93 VAL A CA 1
ATOM 745 C C . VAL A 1 93 ? -12.158 -8.865 30.935 1.00 65.81 93 VAL A C 1
ATOM 747 O O . VAL A 1 93 ? -12.493 -9.511 31.921 1.00 65.81 93 VAL A O 1
ATOM 750 N N . SER A 1 94 ? -11.776 -7.590 31.043 1.00 56.12 94 SER A N 1
ATOM 751 C CA . SER A 1 94 ? -11.695 -6.878 32.325 1.00 56.12 94 SER A CA 1
ATOM 752 C C . SER A 1 94 ? -13.019 -6.436 32.999 1.00 56.12 94 SER A C 1
ATOM 754 O O . SER A 1 94 ? -12.940 -6.157 34.195 1.00 56.12 94 SER A O 1
ATOM 756 N N . PRO A 1 95 ? -14.212 -6.349 32.362 1.00 54.50 95 PRO A N 1
ATOM 757 C CA . PRO A 1 95 ? -15.411 -5.853 33.037 1.00 54.50 95 PRO A CA 1
ATOM 758 C C . PRO A 1 95 ? -15.947 -6.901 34.023 1.00 54.50 95 PRO A C 1
ATOM 760 O O . PRO A 1 95 ? -16.276 -6.562 35.150 1.00 54.50 95 PRO A O 1
ATOM 763 N N . GLN A 1 96 ? -15.849 -8.193 33.691 1.00 53.88 96 GLN A N 1
ATOM 764 C CA . GLN A 1 96 ? -16.285 -9.290 34.561 1.00 53.88 96 GLN A CA 1
ATOM 765 C C . GLN A 1 96 ? -15.506 -9.366 35.892 1.00 53.88 96 GLN A C 1
ATOM 767 O O . GLN A 1 96 ? -16.034 -9.839 36.897 1.00 53.88 96 GLN A O 1
ATOM 772 N N . ASN A 1 97 ? -14.259 -8.881 35.923 1.00 48.41 97 ASN A N 1
ATOM 773 C CA . ASN A 1 97 ? -13.420 -8.895 37.126 1.00 48.41 97 ASN A CA 1
ATOM 774 C C . ASN A 1 97 ? -13.683 -7.671 38.033 1.00 48.41 97 ASN A C 1
ATOM 776 O O . ASN A 1 97 ? -13.694 -7.796 39.257 1.00 48.41 97 ASN A O 1
ATOM 780 N N . LEU A 1 98 ? -13.988 -6.502 37.447 1.00 57.25 98 LEU A N 1
ATOM 781 C CA . LEU A 1 98 ? -14.405 -5.315 38.208 1.00 57.25 98 LEU A CA 1
ATOM 782 C C . LEU A 1 98 ? -15.830 -5.440 38.764 1.00 57.25 98 LEU A C 1
ATOM 784 O O . LEU A 1 98 ? -16.067 -4.976 39.876 1.00 57.25 98 LEU A O 1
ATOM 788 N N . ASP A 1 99 ? -16.744 -6.112 38.062 1.00 54.12 99 ASP A N 1
ATOM 789 C CA . ASP A 1 99 ? -18.122 -6.307 38.534 1.00 54.12 99 ASP A CA 1
ATOM 790 C C . ASP A 1 99 ? -18.188 -7.272 39.734 1.00 54.12 99 ASP A C 1
ATOM 792 O O . ASP A 1 99 ? -18.931 -7.032 40.690 1.00 54.12 99 ASP A O 1
ATOM 796 N N . CYS A 1 100 ? -17.353 -8.321 39.748 1.00 52.22 100 CYS A N 1
ATOM 797 C CA . CYS A 1 100 ? -17.233 -9.245 40.884 1.00 52.22 100 CYS A CA 1
ATOM 798 C C . CYS A 1 100 ? -16.555 -8.575 42.094 1.00 52.22 100 CYS A C 1
ATOM 800 O O . CYS A 1 100 ? -17.046 -8.677 43.219 1.00 52.22 100 CYS A O 1
ATOM 802 N N . HIS A 1 101 ? -15.483 -7.804 41.870 1.00 53.97 101 HIS A N 1
ATOM 803 C CA . HIS A 1 101 ? -14.797 -7.070 42.937 1.00 53.97 101 HIS A CA 1
ATOM 804 C C . HIS A 1 101 ? -15.649 -5.915 43.505 1.00 53.97 101 HIS A C 1
ATOM 806 O O . HIS A 1 101 ? -15.701 -5.722 44.717 1.00 53.97 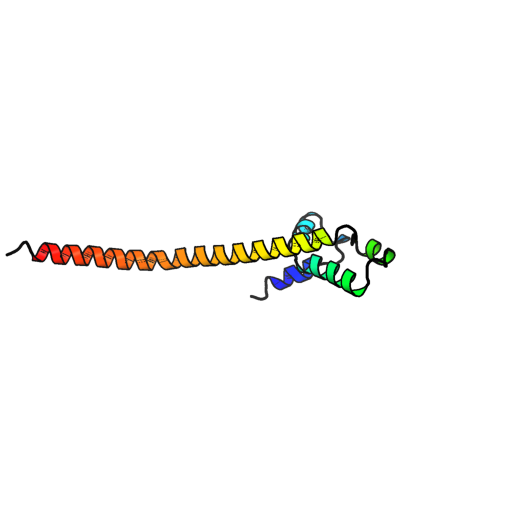101 HIS A O 1
ATOM 812 N N . SER A 1 102 ? -16.383 -5.178 42.663 1.00 57.47 102 SER A N 1
ATOM 813 C CA . SER A 1 102 ? -17.319 -4.130 43.100 1.00 57.47 102 SER A CA 1
ATOM 814 C C . SER A 1 102 ? -18.512 -4.708 43.865 1.00 57.47 102 SER A C 1
ATOM 816 O O . SER A 1 102 ? -18.925 -4.141 44.879 1.00 57.47 102 SER A O 1
ATOM 818 N N . SER A 1 103 ? -19.048 -5.855 43.438 1.00 53.88 103 SER A N 1
ATOM 819 C CA . SER A 1 103 ? -20.147 -6.519 44.151 1.00 53.88 103 SER A CA 1
ATOM 820 C C . SER A 1 103 ? -19.692 -7.055 45.514 1.00 53.88 103 SER A C 1
ATOM 822 O O . SER A 1 103 ? -20.378 -6.843 46.511 1.00 53.88 103 SER A O 1
ATOM 824 N N . LEU A 1 104 ? -18.496 -7.650 45.606 1.00 53.97 104 LEU A N 1
ATOM 825 C CA . LEU A 1 104 ? -17.916 -8.112 46.875 1.00 53.97 104 LEU A CA 1
ATOM 826 C C . LEU A 1 104 ? -17.620 -6.959 47.849 1.00 53.97 104 LEU A C 1
ATOM 828 O O . LEU A 1 104 ? -17.929 -7.069 49.035 1.00 53.97 104 LEU A O 1
ATOM 832 N N . VAL A 1 105 ? -17.077 -5.832 47.377 1.00 57.81 105 VAL A N 1
ATOM 833 C CA . VAL A 1 105 ? -16.788 -4.669 48.239 1.00 57.81 105 VAL A CA 1
ATOM 834 C C . VAL A 1 105 ? -18.076 -4.011 48.753 1.00 57.81 105 VAL A C 1
ATOM 836 O O . VAL A 1 105 ? -18.134 -3.610 49.917 1.00 57.81 105 VAL A O 1
ATOM 839 N N . THR A 1 106 ? -19.124 -3.937 47.927 1.00 56.28 106 THR A N 1
ATOM 840 C CA . THR A 1 106 ? -20.425 -3.369 48.330 1.00 56.28 106 THR A CA 1
ATOM 841 C C . THR A 1 106 ? -21.132 -4.257 49.356 1.00 56.28 106 THR A C 1
ATOM 843 O O . THR A 1 106 ? -21.579 -3.756 50.388 1.00 56.28 106 THR A O 1
ATOM 846 N N . VAL A 1 107 ? -21.141 -5.580 49.142 1.00 57.34 107 VAL A N 1
ATOM 847 C CA . VAL A 1 107 ? -21.721 -6.549 50.087 1.00 57.34 107 VAL A CA 1
ATOM 848 C C . VAL A 1 107 ? -20.976 -6.522 51.422 1.00 57.34 107 VAL A C 1
ATOM 850 O O . VAL A 1 107 ? -21.614 -6.403 52.461 1.00 57.34 107 VAL A O 1
ATOM 853 N N . THR A 1 108 ? -19.639 -6.519 51.416 1.00 55.91 108 THR A N 1
ATOM 854 C CA . THR A 1 108 ? -18.838 -6.507 52.656 1.00 55.91 108 THR A CA 1
ATOM 855 C C . THR A 1 108 ? -19.053 -5.230 53.480 1.00 55.91 108 THR A C 1
ATOM 857 O O . THR A 1 108 ? -19.084 -5.287 54.709 1.00 55.91 108 THR A O 1
ATOM 860 N N . LYS A 1 109 ? -19.265 -4.071 52.836 1.00 53.03 109 LYS A N 1
ATOM 861 C CA . LYS A 1 109 ? -19.620 -2.827 5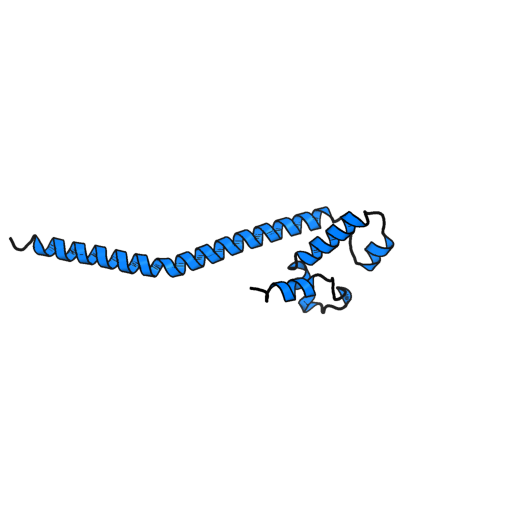3.544 1.00 53.03 109 LYS A CA 1
ATOM 862 C C . LYS A 1 109 ? -21.027 -2.869 54.151 1.00 53.03 109 LYS A C 1
ATOM 864 O O . LYS A 1 109 ? -21.214 -2.342 55.246 1.00 53.03 109 LYS A O 1
ATOM 869 N N . GLN A 1 110 ? -21.996 -3.506 53.490 1.00 55.09 110 GLN A N 1
ATOM 870 C CA . GLN A 1 110 ? -23.350 -3.676 54.032 1.00 55.09 110 GLN A CA 1
ATOM 871 C C . GLN A 1 110 ? -23.383 -4.619 55.244 1.00 55.09 110 GLN A C 1
ATOM 873 O O . GLN A 1 110 ? -24.042 -4.298 56.233 1.00 55.09 110 GLN A O 1
ATOM 878 N N . THR A 1 111 ? -22.621 -5.718 55.237 1.00 52.38 111 THR A N 1
ATOM 879 C CA . THR A 1 111 ? -22.527 -6.622 56.400 1.00 52.38 111 THR A CA 1
ATOM 880 C C . THR A 1 111 ? -21.834 -5.963 57.596 1.00 52.38 111 THR A C 1
ATOM 882 O O . THR A 1 111 ? -22.245 -6.173 58.739 1.00 52.38 111 THR A O 1
ATOM 885 N N . LEU A 1 112 ? -20.821 -5.120 57.352 1.00 49.12 112 LEU A N 1
ATOM 886 C CA . LEU A 1 112 ? -20.151 -4.376 58.424 1.00 49.12 112 LEU A CA 1
ATOM 887 C C . LEU A 1 112 ? -21.069 -3.316 59.056 1.00 49.12 112 LEU A C 1
ATOM 889 O O . LEU A 1 112 ? -21.094 -3.183 60.274 1.00 49.12 112 LEU A O 1
ATOM 893 N N . CYS A 1 113 ? -21.858 -2.597 58.249 1.00 46.22 113 CYS A N 1
ATOM 894 C CA . CYS A 1 113 ? -22.731 -1.525 58.741 1.00 46.22 113 CYS A CA 1
ATOM 895 C C . CYS A 1 113 ? -23.945 -2.059 59.529 1.00 46.22 113 CYS A C 1
ATOM 897 O O . CYS A 1 113 ? -24.373 -1.439 60.500 1.00 46.22 113 CYS A O 1
ATOM 899 N N . SER A 1 114 ? -24.447 -3.251 59.181 1.00 49.78 114 SER A N 1
ATOM 900 C CA . SER A 1 114 ? -25.551 -3.891 59.911 1.00 49.78 114 SER A CA 1
ATOM 901 C C . SER A 1 114 ? -25.138 -4.498 61.263 1.00 49.78 114 SER A C 1
ATOM 903 O O . SER A 1 114 ? -26.005 -4.736 62.098 1.00 49.78 114 SER A O 1
ATOM 905 N N . THR A 1 115 ? -23.841 -4.732 61.505 1.00 50.91 115 THR A N 1
ATOM 906 C CA . THR A 1 115 ? -23.340 -5.302 62.776 1.00 50.91 115 THR A CA 1
ATOM 907 C C . THR A 1 115 ? -23.085 -4.221 63.839 1.00 50.91 115 THR A C 1
ATOM 909 O O . THR A 1 115 ? -23.080 -4.508 65.031 1.00 50.91 115 THR A O 1
ATOM 912 N N . THR A 1 116 ? -22.943 -2.955 63.434 1.00 50.16 116 THR A N 1
ATOM 913 C CA . THR A 1 116 ? -22.766 -1.796 64.334 1.00 50.16 116 THR A CA 1
ATOM 914 C C . THR A 1 116 ? -24.070 -1.137 64.802 1.00 50.16 116 THR A C 1
ATOM 916 O O . THR A 1 116 ? -24.009 -0.149 65.520 1.00 50.16 116 THR A O 1
ATOM 919 N N . MET A 1 117 ? -25.242 -1.647 64.403 1.00 41.59 117 MET A N 1
ATOM 920 C CA . MET A 1 117 ? -26.556 -1.096 64.790 1.00 41.59 117 MET A CA 1
ATOM 921 C C . MET A 1 117 ? -27.353 -2.038 65.716 1.00 41.59 117 MET A C 1
ATOM 923 O O . MET A 1 117 ? -28.541 -1.829 65.948 1.00 41.59 117 MET A O 1
ATOM 927 N N . VAL A 1 118 ? -26.695 -3.079 66.238 1.00 48.97 118 VAL A N 1
ATOM 928 C CA . VAL A 1 118 ? -27.220 -3.985 67.274 1.00 48.97 118 VAL A CA 1
ATOM 929 C C . VAL A 1 118 ? -26.238 -4.023 68.449 1.00 48.97 118 VAL A C 1
ATOM 931 O O . VAL A 1 118 ? -25.776 -5.091 68.821 1.00 48.97 118 VAL A O 1
ATOM 934 N N . TRP A 1 119 ? -25.872 -2.851 68.972 1.00 41.94 119 TRP A N 1
ATOM 935 C CA . TRP A 1 119 ? -25.382 -2.610 70.336 1.00 41.94 119 TRP A CA 1
ATOM 936 C C . TRP A 1 119 ? -25.666 -1.153 70.697 1.00 41.94 119 TRP A C 1
ATOM 938 O O . TRP A 1 119 ? -25.456 -0.289 69.815 1.00 41.94 119 TRP A O 1
#

Secondary structure (DSSP, 8-state):
--TTHHHHHHTTTSSS-GGGS-HHHHGGGGG-HHHHHHHHHHHHHH-S--HHHHHHTT--GGGHHHHHHHHHHHHHHHHHHHHHHHHHHHHHHSHHHHHHHHHHHHHHHHHHHHHTT--